Protein AF-A0A2G9MEZ7-F1 (afdb_monomer)

pLDDT: mean 93.93, std 7.62, range [53.03, 98.75]

Structure (mmCIF, N/CA/C/O backbone):
data_AF-A0A2G9MEZ7-F1
#
_entry.id   AF-A0A2G9MEZ7-F1
#
loop_
_atom_site.group_PDB
_atom_site.id
_atom_site.type_symbol
_atom_site.label_atom_id
_atom_site.label_alt_id
_atom_site.label_comp_id
_atom_site.label_asym_id
_atom_site.label_entity_id
_atom_site.label_seq_id
_atom_site.pdbx_PDB_ins_code
_atom_site.Cartn_x
_atom_site.Cartn_y
_atom_site.Cartn_z
_atom_site.occupancy
_atom_site.B_iso_or_equiv
_atom_site.auth_seq_id
_atom_site.auth_comp_id
_atom_site.auth_asym_id
_atom_site.auth_atom_id
_atom_site.pdbx_PDB_model_num
ATOM 1 N N . MET A 1 1 ? -1.354 -16.072 -2.212 1.00 69.44 1 MET A N 1
ATOM 2 C CA . MET A 1 1 ? -1.625 -14.980 -1.249 1.00 69.44 1 MET A CA 1
ATOM 3 C C . MET A 1 1 ? -0.550 -14.851 -0.169 1.00 69.44 1 MET A C 1
ATOM 5 O O . MET A 1 1 ? 0.083 -13.812 -0.163 1.00 69.44 1 MET A O 1
ATOM 9 N N . LYS A 1 2 ? -0.241 -15.870 0.659 1.00 84.81 2 LYS A N 1
ATOM 10 C CA . LYS A 1 2 ? 0.776 -15.751 1.743 1.00 84.81 2 LYS A CA 1
ATOM 11 C C . LYS A 1 2 ? 2.154 -15.217 1.314 1.00 84.81 2 LYS A C 1
ATOM 13 O O . LYS A 1 2 ? 2.798 -14.507 2.070 1.00 84.81 2 LYS A O 1
ATOM 18 N N . VAL A 1 3 ? 2.609 -15.542 0.101 1.00 90.38 3 VAL A N 1
ATOM 19 C CA . VAL A 1 3 ? 3.886 -15.030 -0.433 1.00 90.38 3 VAL A CA 1
ATOM 20 C C . VAL A 1 3 ? 3.872 -13.503 -0.554 1.00 90.38 3 VAL A C 1
ATOM 22 O O . VAL A 1 3 ? 4.853 -12.867 -0.190 1.00 90.38 3 VAL A O 1
ATOM 25 N N . TRP A 1 4 ? 2.749 -12.918 -0.978 1.00 91.56 4 TRP A N 1
ATOM 26 C CA . TRP A 1 4 ? 2.603 -11.471 -1.163 1.00 91.56 4 TRP A CA 1
ATOM 27 C C . TRP A 1 4 ? 2.570 -10.687 0.150 1.00 91.56 4 TRP A C 1
ATOM 29 O O . TRP A 1 4 ? 2.848 -9.496 0.139 1.00 91.56 4 TRP A O 1
ATOM 39 N N . GLN A 1 5 ? 2.263 -11.361 1.259 1.00 92.19 5 GLN A N 1
ATOM 40 C CA . GLN A 1 5 ? 2.269 -10.801 2.615 1.00 92.19 5 GLN A CA 1
ATOM 41 C C . GLN A 1 5 ? 3.645 -10.880 3.285 1.00 92.19 5 GLN A C 1
ATOM 43 O O . GLN A 1 5 ? 3.849 -10.349 4.371 1.00 92.19 5 GLN A O 1
ATOM 48 N N . SER A 1 6 ? 4.605 -11.580 2.678 1.00 93.31 6 SER A N 1
ATOM 49 C CA . SER A 1 6 ? 5.942 -11.709 3.246 1.00 93.31 6 SER A CA 1
ATOM 50 C C . SER A 1 6 ? 6.794 -10.503 2.869 1.00 93.31 6 SER A C 1
ATOM 52 O O . SER A 1 6 ? 7.084 -10.321 1.693 1.00 93.31 6 SER A O 1
ATOM 54 N N . ASN A 1 7 ? 7.301 -9.765 3.857 1.00 88.19 7 ASN A N 1
ATOM 55 C CA . ASN A 1 7 ? 8.220 -8.635 3.637 1.00 88.19 7 ASN A CA 1
ATOM 56 C C . ASN A 1 7 ? 9.511 -9.006 2.885 1.00 88.19 7 ASN A C 1
ATOM 58 O O . ASN A 1 7 ? 10.167 -8.131 2.338 1.00 88.19 7 ASN A O 1
ATOM 62 N N . PHE A 1 8 ? 9.886 -10.291 2.863 1.00 89.81 8 PHE A N 1
ATOM 63 C CA . PHE A 1 8 ? 11.076 -10.776 2.157 1.00 89.81 8 PHE A CA 1
ATOM 64 C C . PHE A 1 8 ? 10.783 -11.299 0.744 1.00 89.81 8 PHE A C 1
ATOM 66 O O . PHE A 1 8 ? 11.716 -11.508 -0.024 1.00 89.81 8 PHE A O 1
ATOM 73 N N . LYS A 1 9 ? 9.515 -11.585 0.407 1.00 91.56 9 LYS A N 1
ATOM 74 C CA . LYS A 1 9 ? 9.133 -12.183 -0.891 1.00 91.56 9 LYS A CA 1
ATOM 75 C C . LYS A 1 9 ? 8.154 -11.321 -1.673 1.00 91.56 9 LYS A C 1
ATOM 77 O O . LYS A 1 9 ? 8.402 -11.065 -2.845 1.00 91.56 9 LYS A O 1
ATOM 82 N N . GLY A 1 10 ? 7.106 -10.839 -1.011 1.00 93.81 10 GLY A N 1
ATOM 83 C CA . GLY A 1 10 ? 6.187 -9.820 -1.503 1.00 93.81 10 GLY A CA 1
ATOM 84 C C . GLY A 1 10 ? 5.645 -10.079 -2.908 1.00 93.81 10 GLY A C 1
ATOM 85 O O . GLY A 1 10 ? 5.515 -11.215 -3.373 1.00 93.81 10 GLY A O 1
ATOM 86 N N . VAL A 1 11 ? 5.295 -8.986 -3.572 1.00 96.50 11 VAL A N 1
ATOM 87 C CA . VAL A 1 11 ? 5.091 -8.894 -5.012 1.00 96.50 11 VAL A CA 1
ATOM 88 C C . VAL A 1 11 ? 6.275 -8.107 -5.561 1.00 96.50 11 VAL A C 1
ATOM 90 O O . VAL A 1 11 ? 6.485 -6.959 -5.175 1.00 96.50 11 VAL A O 1
ATOM 93 N N . SER A 1 12 ? 7.031 -8.716 -6.466 1.00 96.19 12 SER A N 1
ATOM 94 C CA . SER A 1 12 ? 8.144 -8.064 -7.153 1.00 96.19 12 SER A CA 1
ATOM 95 C C . SER A 1 12 ? 7.849 -7.918 -8.639 1.00 96.19 12 SER A C 1
ATOM 97 O O . SER A 1 12 ? 7.128 -8.720 -9.234 1.00 96.19 12 SER A O 1
ATOM 99 N N . TRP A 1 13 ? 8.441 -6.908 -9.259 1.00 97.31 13 TRP A N 1
ATOM 100 C CA . TRP A 1 13 ? 8.520 -6.776 -10.707 1.00 97.31 13 TRP A CA 1
ATOM 101 C C . TRP A 1 13 ? 9.893 -6.224 -11.083 1.00 97.31 13 TRP A C 1
ATOM 103 O O . TRP A 1 13 ? 10.373 -5.281 -10.453 1.00 97.31 13 TRP A O 1
ATOM 113 N N . LYS A 1 14 ? 10.508 -6.805 -12.118 1.00 97.75 14 LYS A N 1
ATOM 114 C CA . LYS A 1 14 ? 11.774 -6.334 -12.681 1.00 97.75 14 LYS A CA 1
ATOM 115 C C . LYS A 1 14 ? 11.543 -5.679 -14.030 1.00 97.75 14 LYS A C 1
ATOM 117 O O . LYS A 1 14 ? 10.812 -6.217 -14.865 1.00 97.75 14 LYS A O 1
ATOM 122 N N . ASP A 1 15 ? 12.165 -4.527 -14.240 1.00 96.00 15 ASP A N 1
ATOM 123 C CA . ASP A 1 15 ? 12.196 -3.905 -15.556 1.00 96.00 15 ASP A CA 1
ATOM 124 C C . ASP A 1 15 ? 13.222 -4.591 -16.481 1.00 96.00 15 ASP A C 1
ATOM 126 O O . ASP A 1 15 ? 13.956 -5.501 -16.093 1.00 96.00 15 ASP A O 1
ATOM 130 N N . LYS A 1 16 ? 13.269 -4.145 -17.739 1.00 95.94 16 LYS A N 1
ATOM 131 C CA . LYS A 1 16 ? 14.188 -4.677 -18.759 1.00 95.94 16 LYS A CA 1
ATOM 132 C C . LYS A 1 16 ? 15.674 -4.416 -18.470 1.00 95.94 16 LYS A C 1
ATOM 134 O O . LYS A 1 16 ? 16.516 -5.060 -19.082 1.00 95.94 16 LYS A O 1
ATOM 139 N N . ASN A 1 17 ? 15.984 -3.470 -17.586 1.00 96.00 17 ASN A N 1
ATOM 140 C CA . ASN A 1 17 ? 17.344 -3.107 -17.200 1.00 96.00 17 ASN A CA 1
ATOM 141 C C . ASN A 1 17 ? 17.785 -3.859 -15.929 1.00 96.00 17 ASN A C 1
ATOM 143 O O . ASN A 1 17 ? 18.914 -3.691 -15.481 1.00 96.00 17 ASN A O 1
AT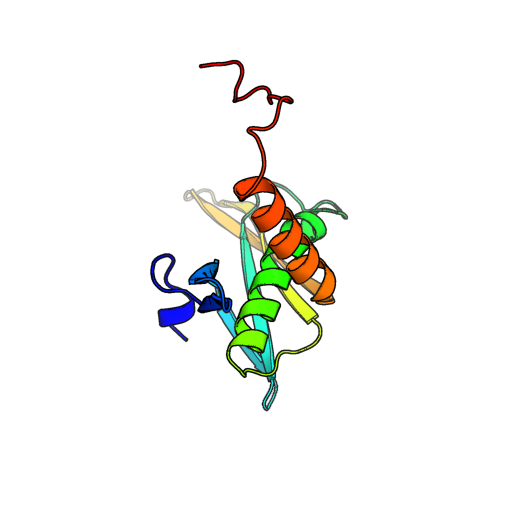OM 147 N N . GLY A 1 18 ? 16.912 -4.696 -15.355 1.00 96.31 18 GLY A N 1
ATOM 148 C CA . GLY A 1 18 ? 17.186 -5.471 -14.149 1.00 96.31 18 GLY A CA 1
ATOM 149 C C . GLY A 1 18 ? 16.852 -4.751 -12.841 1.00 96.31 18 GLY A C 1
ATOM 150 O O . GLY A 1 18 ? 17.075 -5.332 -11.779 1.00 96.31 18 GLY A O 1
ATOM 151 N N . ASN A 1 19 ? 16.282 -3.541 -12.886 1.00 97.25 19 ASN A N 1
ATOM 152 C CA . ASN A 1 19 ? 15.849 -2.835 -11.681 1.00 97.25 19 ASN A CA 1
ATOM 153 C C . ASN A 1 19 ? 14.612 -3.514 -11.091 1.00 97.25 19 ASN A C 1
ATOM 155 O O . ASN A 1 19 ? 13.676 -3.839 -11.823 1.00 97.25 19 ASN A O 1
ATOM 159 N N . GLU A 1 20 ? 14.576 -3.683 -9.770 1.00 96.62 20 GLU A N 1
ATOM 160 C CA . GLU A 1 20 ? 13.481 -4.356 -9.072 1.00 96.62 20 GLU A CA 1
ATOM 161 C C . GLU A 1 20 ? 12.653 -3.379 -8.235 1.00 96.62 20 GLU A C 1
ATOM 163 O O . GLU A 1 20 ? 13.185 -2.643 -7.406 1.00 96.62 20 GLU A O 1
ATOM 168 N N . LEU A 1 21 ? 11.333 -3.410 -8.432 1.00 97.00 21 LEU A N 1
ATOM 169 C CA . LEU A 1 21 ? 10.361 -2.814 -7.522 1.00 97.00 21 LEU A CA 1
ATOM 170 C C . LEU A 1 21 ? 9.683 -3.929 -6.730 1.00 97.00 21 LEU A C 1
ATOM 172 O O . LEU A 1 21 ? 9.247 -4.926 -7.307 1.00 97.00 21 LEU A O 1
ATOM 176 N N . HIS A 1 22 ? 9.562 -3.735 -5.422 1.00 96.06 22 HIS A N 1
ATOM 177 C CA . HIS A 1 22 ? 9.059 -4.737 -4.493 1.00 96.06 22 HIS A CA 1
ATOM 178 C C . HIS A 1 22 ? 8.078 -4.124 -3.492 1.00 96.06 22 HIS A C 1
ATOM 180 O O . HIS A 1 22 ? 8.229 -2.969 -3.090 1.00 96.06 22 HIS A O 1
ATOM 186 N N . GLY A 1 23 ? 7.091 -4.905 -3.057 1.00 95.94 23 GLY A N 1
ATOM 187 C CA . GLY A 1 23 ? 6.190 -4.522 -1.976 1.00 95.94 23 GLY A CA 1
ATOM 188 C C . GLY A 1 23 ? 5.461 -5.710 -1.359 1.00 95.94 23 GLY A C 1
ATOM 189 O O . GLY A 1 23 ? 5.180 -6.687 -2.049 1.00 95.94 23 GLY A O 1
ATOM 190 N N . ALA A 1 24 ? 5.124 -5.617 -0.074 1.00 97.00 24 ALA A N 1
ATOM 191 C CA . ALA A 1 24 ? 4.346 -6.628 0.637 1.00 97.00 24 ALA A CA 1
ATOM 192 C C . ALA A 1 24 ? 2.978 -6.060 1.032 1.00 97.00 24 ALA A C 1
ATOM 194 O O . ALA A 1 24 ? 2.890 -5.045 1.716 1.00 97.00 24 ALA A O 1
ATOM 195 N N . VAL A 1 25 ? 1.910 -6.699 0.559 1.00 96.75 25 VAL A N 1
ATOM 196 C CA . VAL A 1 25 ? 0.527 -6.300 0.863 1.00 96.75 25 VAL A CA 1
ATOM 197 C C . VAL A 1 25 ? 0.070 -6.970 2.146 1.00 96.75 25 VAL A C 1
ATOM 199 O O . VAL A 1 25 ? 0.353 -8.149 2.340 1.00 96.75 25 VAL A O 1
ATOM 202 N N . ASP A 1 26 ? -0.717 -6.285 2.970 1.00 97.12 26 ASP A N 1
ATOM 203 C CA . ASP A 1 26 ? -1.309 -6.935 4.141 1.00 97.12 26 ASP A CA 1
ATOM 204 C C . ASP A 1 26 ? -2.385 -7.941 3.727 1.00 97.12 26 ASP A C 1
ATOM 206 O O . ASP A 1 26 ? -2.417 -9.082 4.197 1.00 97.12 26 ASP A O 1
ATOM 210 N N . ASN A 1 27 ? -3.287 -7.538 2.828 1.00 97.19 27 ASN A N 1
ATOM 211 C CA . ASN A 1 27 ? -4.374 -8.394 2.383 1.00 97.19 27 ASN A CA 1
ATOM 212 C C . ASN A 1 27 ? -4.869 -8.058 0.970 1.00 97.19 27 ASN A C 1
ATOM 214 O O . ASN A 1 27 ? -4.677 -6.961 0.443 1.00 97.19 27 ASN A O 1
ATOM 218 N N . ILE A 1 28 ? -5.528 -9.036 0.353 1.00 97.44 28 ILE A N 1
ATOM 219 C CA . ILE A 1 28 ? -6.146 -8.920 -0.964 1.00 97.44 28 ILE A CA 1
ATOM 220 C C . ILE A 1 28 ? -7.569 -9.459 -0.880 1.00 97.44 28 ILE A C 1
ATOM 222 O O . ILE A 1 28 ? -7.783 -10.630 -0.569 1.00 97.44 28 ILE A O 1
ATOM 226 N N . LEU A 1 29 ? -8.540 -8.613 -1.210 1.00 97.50 29 LEU A N 1
ATOM 227 C CA . LEU A 1 29 ? -9.922 -9.030 -1.417 1.00 97.50 29 LEU A CA 1
ATOM 228 C C . LEU A 1 29 ? -10.115 -9.443 -2.878 1.00 97.50 29 LEU A C 1
ATOM 230 O O . LEU A 1 29 ? -9.453 -8.924 -3.781 1.00 97.50 29 LEU A O 1
ATOM 234 N N . VAL A 1 30 ? -11.055 -10.352 -3.117 1.00 97.38 30 VAL A N 1
ATOM 235 C CA . VAL A 1 30 ? -11.406 -10.826 -4.460 1.00 97.38 30 VAL A CA 1
ATOM 236 C C . VAL A 1 30 ? -12.787 -10.292 -4.825 1.00 97.38 30 VAL A C 1
ATOM 238 O O . VAL A 1 30 ? -13.763 -10.581 -4.137 1.00 97.38 30 VAL A O 1
ATOM 241 N N . ASN A 1 31 ? -12.870 -9.525 -5.913 1.00 97.19 31 ASN A N 1
ATOM 242 C CA . ASN A 1 31 ? -14.119 -9.062 -6.511 1.00 97.19 31 ASN A CA 1
ATOM 243 C C . ASN A 1 31 ? -14.270 -9.675 -7.911 1.00 97.19 31 ASN A C 1
ATOM 245 O O . ASN A 1 31 ? -13.774 -9.147 -8.912 1.00 97.19 31 ASN A O 1
ATOM 249 N N . GLY A 1 32 ? -14.897 -10.850 -7.982 1.00 97.12 32 GLY A N 1
ATOM 250 C CA . GLY A 1 32 ? -14.957 -11.635 -9.214 1.00 97.12 32 GLY A CA 1
ATOM 251 C C . GLY A 1 32 ? -13.556 -12.020 -9.701 1.00 97.12 32 GLY A C 1
ATOM 252 O O . GLY A 1 32 ? -12.840 -12.752 -9.026 1.00 97.12 32 GLY A O 1
ATOM 253 N N . LYS A 1 33 ? -13.159 -11.525 -10.881 1.00 96.56 33 LYS A N 1
ATOM 254 C CA . LYS A 1 33 ? -11.822 -11.764 -11.468 1.00 96.56 33 LYS A CA 1
ATOM 255 C C . LYS A 1 33 ? -10.777 -10.718 -11.066 1.00 96.56 33 LYS A C 1
ATOM 257 O O . LYS A 1 33 ? -9.609 -10.863 -11.420 1.00 96.56 33 LYS A O 1
ATOM 262 N N . LYS A 1 34 ? -11.192 -9.653 -10.375 1.00 98.44 34 LYS A N 1
ATOM 263 C CA . LYS A 1 34 ? -10.325 -8.542 -9.987 1.00 98.44 34 LYS A CA 1
ATOM 264 C C . LYS A 1 34 ? -9.926 -8.638 -8.520 1.00 98.44 34 LYS A C 1
ATOM 266 O O . LYS A 1 34 ? -10.685 -9.112 -7.678 1.00 98.44 34 LYS A O 1
ATOM 271 N N . LEU A 1 35 ? -8.736 -8.140 -8.223 1.00 98.44 35 LEU A N 1
ATOM 272 C CA . LEU A 1 35 ? -8.198 -8.023 -6.874 1.00 98.44 35 LEU A CA 1
ATOM 273 C C . LEU A 1 35 ? -8.411 -6.606 -6.328 1.00 98.44 35 LEU A C 1
ATOM 275 O O . LEU A 1 35 ? -8.345 -5.626 -7.073 1.00 98.44 35 LEU A O 1
ATOM 279 N N . VAL A 1 36 ? -8.613 -6.489 -5.019 1.00 98.69 36 VAL A N 1
ATOM 280 C CA . VAL A 1 36 ? -8.651 -5.208 -4.303 1.00 98.69 36 VAL A CA 1
ATOM 281 C C . VAL A 1 36 ? -7.631 -5.263 -3.181 1.00 98.69 36 VAL A C 1
ATOM 283 O O . VAL A 1 36 ? -7.673 -6.166 -2.348 1.00 98.69 36 VAL A O 1
ATOM 286 N N . VAL A 1 37 ? -6.719 -4.296 -3.149 1.00 98.50 37 VAL A N 1
ATOM 287 C CA . VAL A 1 37 ? -5.755 -4.181 -2.053 1.00 98.50 37 VAL A CA 1
ATOM 288 C C . VAL A 1 37 ? -6.469 -3.675 -0.800 1.00 98.50 37 VAL A C 1
ATOM 290 O O . VAL A 1 37 ? -7.215 -2.693 -0.868 1.00 98.50 37 VAL A O 1
ATOM 293 N N . LEU A 1 38 ? -6.242 -4.358 0.321 1.00 98.50 38 LEU A N 1
ATOM 294 C CA . LEU A 1 38 ? -6.655 -3.939 1.654 1.00 98.50 38 LEU A CA 1
ATOM 295 C C . LEU A 1 38 ? -5.412 -3.860 2.538 1.00 98.50 38 LEU A C 1
ATOM 297 O O . LEU A 1 38 ? -4.633 -4.809 2.604 1.00 98.50 38 LEU A O 1
ATOM 301 N N . ASP A 1 39 ? -5.264 -2.739 3.226 1.00 98.25 39 ASP A N 1
ATOM 302 C CA . ASP A 1 39 ? -4.117 -2.465 4.079 1.00 98.25 39 ASP A CA 1
ATOM 303 C C . ASP A 1 39 ? -4.584 -1.968 5.456 1.00 98.25 39 ASP A C 1
ATOM 305 O O . ASP A 1 39 ? -5.538 -1.184 5.554 1.00 98.25 39 ASP A O 1
ATOM 309 N N . TYR A 1 40 ? -3.967 -2.487 6.517 1.00 97.56 40 TYR A N 1
ATOM 310 C CA . TYR A 1 40 ? -4.354 -2.225 7.898 1.00 97.56 40 TYR A CA 1
ATOM 311 C C . TYR A 1 40 ? -3.454 -1.153 8.504 1.00 97.56 40 TYR A C 1
ATOM 313 O O . TYR A 1 40 ? -2.230 -1.275 8.531 1.00 97.56 40 TYR A O 1
ATOM 321 N N . LYS A 1 41 ? -4.057 -0.099 9.059 1.00 96.94 41 LYS A N 1
ATOM 322 C CA . LYS A 1 41 ? -3.321 1.044 9.608 1.00 96.94 41 LYS A CA 1
ATOM 323 C C . LYS A 1 41 ? -3.690 1.300 11.061 1.00 96.94 41 LYS A C 1
ATOM 325 O O . LYS A 1 41 ? -4.754 1.833 11.356 1.00 96.94 41 LYS A O 1
ATOM 330 N N . THR A 1 42 ? -2.776 1.002 11.974 1.00 95.44 42 THR A N 1
ATOM 331 C CA . THR A 1 42 ? -2.931 1.380 13.384 1.00 95.44 42 THR A CA 1
ATOM 332 C C . THR A 1 42 ? -2.427 2.802 13.611 1.00 95.44 42 THR A C 1
ATOM 334 O O . THR A 1 42 ? -1.377 3.195 13.099 1.00 95.44 42 THR A O 1
ATOM 337 N N . ARG A 1 43 ? -3.176 3.598 14.375 1.00 93.44 43 ARG A N 1
ATOM 338 C CA . ARG A 1 43 ? -2.850 4.995 14.697 1.00 93.44 43 ARG A CA 1
ATOM 339 C C . ARG A 1 43 ? -2.934 5.226 16.197 1.00 93.44 43 ARG A C 1
ATOM 341 O O . ARG A 1 43 ? -3.725 4.584 16.862 1.00 93.44 43 ARG A O 1
ATOM 348 N N . GLY A 1 44 ? -2.152 6.169 16.723 1.00 92.06 44 GLY A N 1
ATOM 349 C CA . GLY A 1 44 ? -2.214 6.550 18.143 1.00 92.06 44 GLY A CA 1
ATOM 350 C C . GLY A 1 44 ? -3.272 7.609 18.479 1.00 92.06 44 GLY A C 1
ATOM 351 O O . GLY A 1 44 ? -3.409 7.972 19.638 1.00 92.06 44 GLY A O 1
ATOM 352 N N . TYR A 1 45 ? -3.972 8.151 17.479 1.00 88.12 45 TYR A N 1
ATOM 353 C CA . TYR A 1 45 ? -4.971 9.213 17.633 1.00 88.12 45 TYR A CA 1
ATOM 354 C C . TYR A 1 45 ? -5.939 9.227 16.441 1.00 88.12 45 TYR A C 1
ATOM 356 O O . TYR A 1 45 ? -5.683 8.575 15.422 1.00 88.12 45 TYR A O 1
ATOM 364 N N . ALA A 1 46 ? -7.032 9.985 16.576 1.00 88.81 46 ALA A N 1
ATOM 365 C CA . ALA A 1 46 ? -8.086 10.111 15.571 1.00 88.81 46 ALA A CA 1
ATOM 366 C C . ALA A 1 46 ? -7.557 10.516 14.182 1.00 88.81 46 ALA A C 1
ATOM 368 O O . ALA A 1 46 ? -6.576 11.254 14.046 1.00 88.81 46 ALA A O 1
ATOM 369 N N . LEU A 1 47 ? -8.223 10.023 13.136 1.00 89.00 47 LEU A N 1
ATO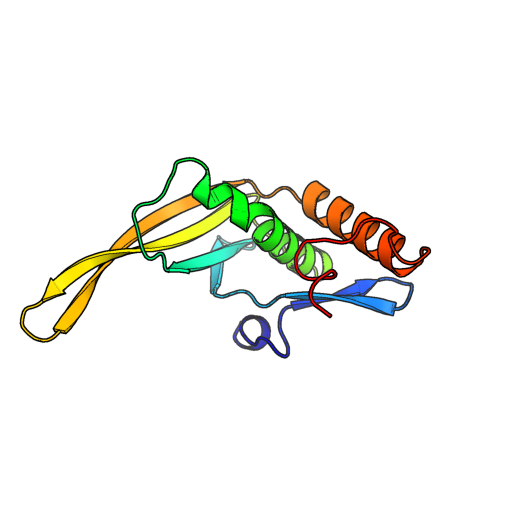M 370 C CA . LEU A 1 47 ? -7.863 10.345 11.758 1.00 89.00 47 LEU A CA 1
ATOM 371 C C . LEU A 1 47 ? -8.116 11.830 11.479 1.00 89.00 47 LEU A C 1
ATOM 373 O O . LEU A 1 47 ? -9.134 12.383 11.885 1.00 89.00 47 LEU A O 1
ATOM 377 N N . LYS A 1 48 ? -7.189 12.449 10.749 1.00 91.81 48 LYS A N 1
ATOM 378 C CA . LYS A 1 48 ? -7.405 13.742 10.087 1.00 91.81 48 LYS A CA 1
ATOM 379 C C . LYS A 1 48 ? -7.903 13.494 8.665 1.00 91.81 48 LYS A C 1
ATOM 381 O O . LYS A 1 48 ? -7.633 12.424 8.118 1.00 91.81 48 LYS A O 1
ATOM 386 N N . ASP A 1 49 ? -8.541 14.480 8.046 1.00 86.38 49 ASP A N 1
ATOM 387 C CA . ASP A 1 49 ? -9.124 14.342 6.702 1.00 86.38 49 ASP A CA 1
ATOM 388 C C . ASP A 1 49 ? -8.109 13.890 5.634 1.00 86.38 49 ASP A C 1
ATOM 390 O O . ASP A 1 49 ? -8.439 13.125 4.730 1.00 86.38 49 ASP A O 1
ATOM 394 N N . ASP A 1 50 ? -6.846 14.297 5.764 1.00 91.69 50 ASP A N 1
ATOM 395 C CA . ASP A 1 50 ? -5.751 13.980 4.841 1.00 91.69 50 ASP A CA 1
ATOM 396 C C . ASP A 1 50 ? -4.981 12.697 5.192 1.00 91.69 50 ASP A C 1
ATOM 398 O O . ASP A 1 50 ? -4.127 12.247 4.428 1.00 91.69 50 ASP A O 1
ATOM 402 N N . THR A 1 51 ? -5.296 12.055 6.320 1.00 92.62 51 THR A N 1
ATOM 403 C CA . THR A 1 51 ? -4.533 10.910 6.838 1.00 92.62 51 THR A CA 1
ATOM 404 C C . THR A 1 51 ? -4.405 9.779 5.819 1.00 92.62 51 THR A C 1
ATOM 406 O O . THR A 1 51 ? -3.350 9.151 5.711 1.00 92.62 51 THR A O 1
ATOM 409 N N . ALA A 1 52 ? -5.470 9.514 5.068 1.00 94.56 52 ALA A N 1
ATOM 410 C CA . ALA A 1 52 ? -5.495 8.448 4.080 1.00 94.56 52 ALA A CA 1
ATOM 411 C C . ALA A 1 52 ? -4.563 8.734 2.882 1.00 94.56 52 ALA A C 1
ATOM 413 O O . ALA A 1 52 ? -3.961 7.810 2.328 1.00 94.56 52 ALA A O 1
ATOM 414 N N . GLU A 1 53 ? -4.375 10.008 2.518 1.00 96.75 53 GLU A N 1
ATOM 415 C CA . GLU A 1 53 ? -3.553 10.427 1.376 1.00 96.75 53 GLU A CA 1
ATOM 416 C C . GLU A 1 53 ? -2.078 10.065 1.539 1.00 96.75 53 GLU A C 1
ATOM 418 O O . GLU A 1 53 ? -1.430 9.683 0.560 1.00 96.75 53 GLU A O 1
ATOM 423 N N . HIS A 1 54 ? -1.556 10.074 2.768 1.00 95.69 54 HIS A N 1
ATOM 424 C CA . HIS A 1 54 ? -0.165 9.698 3.044 1.00 95.69 54 HIS A CA 1
ATOM 425 C C . HIS A 1 54 ? 0.176 8.266 2.606 1.00 95.69 54 HIS A C 1
ATOM 427 O O . HIS A 1 54 ? 1.329 7.970 2.297 1.00 95.69 54 HIS A O 1
ATOM 433 N N . TYR A 1 55 ? -0.819 7.380 2.528 1.00 97.31 55 TYR A N 1
ATOM 434 C CA . TYR A 1 55 ? -0.627 5.988 2.123 1.00 97.31 55 TYR A CA 1
ATOM 435 C C . TYR A 1 55 ? -0.900 5.752 0.635 1.00 97.31 55 TYR A C 1
ATOM 437 O O . TYR A 1 55 ? -0.641 4.660 0.128 1.00 97.31 55 TYR A O 1
ATOM 445 N N . ARG A 1 56 ? -1.378 6.759 -0.108 1.00 97.88 56 ARG A N 1
ATOM 446 C CA . ARG A 1 56 ? -1.795 6.590 -1.507 1.00 97.88 56 ARG A CA 1
ATOM 447 C C . ARG A 1 56 ? -0.667 6.074 -2.399 1.00 97.88 56 ARG A C 1
ATOM 449 O O . ARG A 1 56 ? -0.918 5.227 -3.254 1.00 97.88 56 ARG A O 1
ATOM 456 N N . LEU A 1 57 ? 0.570 6.548 -2.213 1.00 98.44 57 LEU A N 1
ATOM 457 C CA . LEU A 1 57 ? 1.697 6.085 -3.031 1.00 98.44 57 LEU A CA 1
ATOM 458 C C . LEU A 1 57 ? 1.975 4.596 -2.828 1.00 98.44 57 LEU A C 1
ATOM 460 O O . LEU A 1 57 ? 2.092 3.872 -3.813 1.00 98.44 57 LEU A O 1
ATOM 464 N N . GLN A 1 58 ? 1.997 4.139 -1.576 1.00 98.19 58 GLN A N 1
ATOM 465 C CA . GLN A 1 58 ? 2.177 2.729 -1.231 1.00 98.19 58 GLN A CA 1
ATOM 466 C C . GLN A 1 58 ? 1.119 1.856 -1.922 1.00 98.19 58 GLN A C 1
ATOM 468 O O . GLN A 1 58 ? 1.450 0.903 -2.626 1.00 98.19 58 GLN A O 1
ATOM 473 N N . GLN A 1 59 ? -0.156 2.233 -1.807 1.00 98.56 59 GLN A N 1
ATOM 474 C CA . GLN A 1 59 ? -1.255 1.444 -2.370 1.00 98.56 59 GLN A CA 1
ATOM 475 C C . GLN A 1 59 ? -1.285 1.475 -3.908 1.00 98.56 59 GLN A C 1
ATOM 477 O O . GLN A 1 59 ? -1.630 0.480 -4.556 1.00 98.56 59 GLN A O 1
ATOM 482 N N . ASN A 1 60 ? -0.866 2.587 -4.519 1.00 98.62 60 ASN A N 1
ATOM 483 C CA . ASN A 1 60 ? -0.687 2.671 -5.967 1.00 98.62 60 ASN A CA 1
ATOM 484 C C . ASN A 1 60 ? 0.450 1.765 -6.451 1.00 98.62 60 ASN A C 1
ATOM 486 O O . ASN A 1 60 ? 0.296 1.118 -7.486 1.00 98.62 60 ASN A O 1
ATOM 490 N N . VAL A 1 61 ? 1.558 1.681 -5.706 1.00 98.50 61 VAL A N 1
ATOM 491 C CA . VAL A 1 61 ? 2.677 0.775 -6.011 1.00 98.50 61 VAL A CA 1
ATOM 492 C C . VAL A 1 61 ? 2.230 -0.685 -5.944 1.00 98.50 61 VAL A C 1
ATOM 494 O O . VAL A 1 61 ? 2.523 -1.442 -6.865 1.00 98.50 61 VAL A O 1
ATOM 497 N N . TYR A 1 62 ? 1.444 -1.082 -4.940 1.00 98.44 62 TYR A N 1
ATOM 498 C CA . TYR A 1 62 ? 0.906 -2.447 -4.866 1.00 98.44 62 TYR A CA 1
ATOM 499 C C . TYR A 1 62 ? 0.015 -2.794 -6.062 1.00 98.44 62 TYR A C 1
ATOM 501 O O . TYR A 1 62 ? 0.183 -3.842 -6.685 1.00 98.44 62 TYR A O 1
ATOM 509 N N . ASN A 1 63 ? -0.884 -1.887 -6.450 1.00 98.56 63 ASN A N 1
ATOM 510 C CA . ASN A 1 63 ? -1.708 -2.081 -7.642 1.00 98.56 63 ASN A CA 1
ATOM 511 C C . ASN A 1 63 ? -0.870 -2.133 -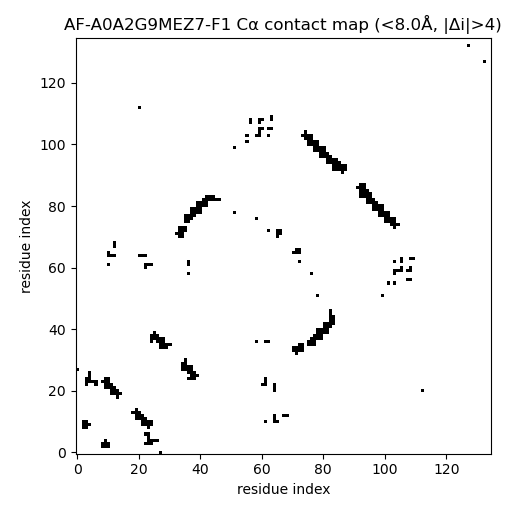8.925 1.00 98.56 63 ASN A C 1
ATOM 513 O O . ASN A 1 63 ? -1.140 -2.952 -9.802 1.00 98.56 63 ASN A O 1
ATOM 517 N N . PHE A 1 64 ? 0.158 -1.293 -9.036 1.00 98.44 64 PHE A N 1
ATOM 518 C CA . PHE A 1 64 ? 1.090 -1.317 -10.159 1.00 98.44 64 PHE A CA 1
ATOM 519 C C . PHE A 1 64 ? 1.825 -2.659 -10.257 1.00 98.44 64 PHE A C 1
ATOM 521 O O . PHE A 1 64 ? 1.832 -3.262 -11.328 1.00 98.44 64 PHE A O 1
ATOM 528 N N . LEU A 1 65 ? 2.363 -3.169 -9.147 1.00 98.19 65 LEU A N 1
ATOM 529 C CA . LEU A 1 65 ? 3.050 -4.460 -9.077 1.00 98.19 65 LEU A CA 1
ATOM 530 C C . LEU A 1 65 ? 2.135 -5.624 -9.469 1.00 98.19 65 LEU A C 1
ATOM 532 O O . LEU A 1 65 ? 2.519 -6.455 -10.293 1.00 98.19 65 LEU A O 1
ATOM 536 N N . LEU A 1 66 ? 0.909 -5.663 -8.940 1.00 97.94 66 LEU A N 1
ATOM 537 C CA . LEU A 1 66 ? -0.080 -6.683 -9.300 1.00 97.94 66 LEU A CA 1
ATOM 538 C C . LEU A 1 66 ? -0.407 -6.639 -10.801 1.00 97.94 66 LEU A C 1
ATOM 540 O O . LEU A 1 66 ? -0.364 -7.672 -11.469 1.00 97.94 66 LEU A O 1
ATOM 544 N N . ARG A 1 67 ? -0.651 -5.444 -11.357 1.00 97.88 67 ARG A N 1
ATOM 545 C CA . ARG A 1 67 ? -0.936 -5.264 -12.792 1.00 97.88 67 ARG A CA 1
ATOM 546 C C . ARG A 1 67 ? 0.257 -5.652 -13.672 1.00 97.88 67 ARG A C 1
ATOM 548 O O . ARG A 1 67 ? 0.069 -6.308 -14.694 1.00 97.88 67 ARG A O 1
ATOM 555 N N . LYS A 1 68 ? 1.490 -5.321 -13.270 1.00 97.69 68 LYS A N 1
ATOM 556 C CA . LYS A 1 68 ? 2.722 -5.739 -13.968 1.00 97.69 68 LYS A CA 1
ATOM 557 C C . LYS A 1 68 ? 2.942 -7.252 -13.958 1.00 97.69 68 LYS A C 1
ATOM 559 O O . LYS A 1 68 ? 3.564 -7.769 -14.879 1.00 97.69 68 LYS A O 1
ATOM 564 N N . ASN A 1 69 ? 2.395 -7.948 -12.967 1.00 97.00 69 ASN A N 1
ATOM 565 C CA . ASN A 1 69 ? 2.420 -9.405 -12.858 1.00 97.00 69 ASN A CA 1
ATOM 566 C C . ASN A 1 69 ? 1.190 -10.089 -13.495 1.00 97.00 69 ASN A C 1
ATOM 568 O O . ASN A 1 69 ? 0.939 -11.264 -13.241 1.00 97.00 69 ASN A O 1
ATOM 572 N N . GLY A 1 70 ? 0.414 -9.375 -14.321 1.00 97.31 70 GLY A N 1
ATOM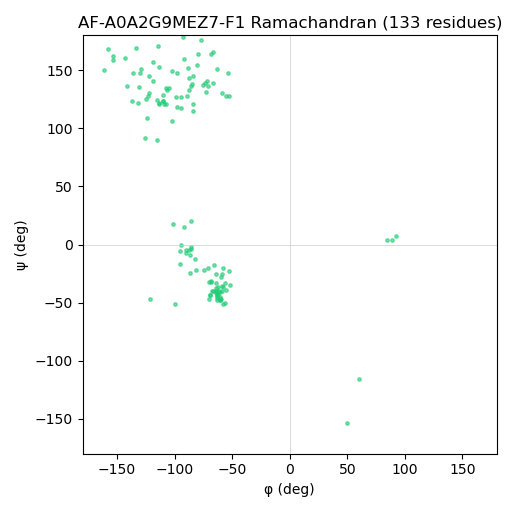 573 C CA . GLY A 1 70 ? -0.692 -9.946 -15.099 1.00 97.31 70 GLY A CA 1
ATOM 574 C C . GLY A 1 70 ? -2.026 -10.062 -14.356 1.00 97.31 70 GLY A C 1
ATOM 575 O O . GLY A 1 70 ? -2.994 -10.565 -14.926 1.00 97.31 70 GLY A O 1
ATOM 576 N N . TYR A 1 71 ? -2.120 -9.580 -13.114 1.00 97.69 71 TYR A N 1
ATOM 577 C CA . TYR A 1 71 ? -3.377 -9.574 -12.368 1.00 97.69 71 TYR A CA 1
ATOM 578 C C . TYR A 1 71 ? -4.233 -8.358 -12.724 1.00 97.69 71 TYR A C 1
ATOM 580 O O . TYR A 1 71 ? -3.735 -7.249 -12.923 1.00 97.69 71 TYR A O 1
ATOM 588 N N . GLN A 1 72 ? -5.551 -8.545 -12.738 1.00 98.00 72 GLN A N 1
ATOM 589 C CA . GLN A 1 72 ? -6.495 -7.435 -12.826 1.00 98.00 72 GLN A CA 1
ATOM 590 C C . GLN A 1 72 ? -6.801 -6.923 -11.419 1.00 98.00 72 GLN A C 1
ATOM 592 O O . GLN A 1 72 ? -7.099 -7.712 -10.523 1.00 98.00 72 GLN A O 1
ATOM 597 N N . THR A 1 73 ? -6.759 -5.607 -11.220 1.00 98.44 73 THR A N 1
ATOM 598 C CA . THR A 1 73 ? -7.192 -4.978 -9.965 1.00 98.44 73 THR A CA 1
ATOM 599 C C . THR A 1 73 ? -8.347 -4.024 -10.214 1.00 98.44 73 THR A C 1
ATOM 601 O O . THR A 1 73 ? -8.542 -3.551 -11.337 1.00 98.44 73 THR A O 1
ATOM 604 N N . GLU A 1 74 ? -9.132 -3.747 -9.178 1.00 98.62 74 GLU A N 1
ATOM 605 C CA . GLU A 1 74 ? -10.072 -2.630 -9.229 1.00 98.62 74 GLU A CA 1
ATOM 606 C C . GLU A 1 74 ? -9.344 -1.282 -9.287 1.00 98.62 74 GLU A C 1
ATOM 608 O O . GLU A 1 74 ? -8.152 -1.167 -8.996 1.00 98.62 74 GLU A O 1
ATOM 613 N N . ASP A 1 75 ? -10.086 -0.233 -9.640 1.00 98.25 75 ASP A N 1
ATOM 614 C CA . ASP A 1 75 ? -9.583 1.146 -9.646 1.00 98.25 75 ASP A CA 1
ATOM 615 C C . ASP A 1 75 ? -9.707 1.820 -8.273 1.00 98.25 75 ASP A C 1
ATOM 617 O O . ASP A 1 75 ? -9.689 3.047 -8.151 1.00 98.25 75 ASP A O 1
ATOM 621 N N . TYR A 1 76 ? -9.829 1.010 -7.220 1.00 98.75 76 TYR A N 1
ATOM 622 C CA . TYR A 1 76 ? -9.837 1.441 -5.833 1.00 98.75 76 TYR A CA 1
ATOM 623 C C . TYR A 1 76 ? -9.118 0.442 -4.922 1.00 98.75 76 TYR A C 1
ATOM 625 O O . TYR A 1 76 ? -8.962 -0.732 -5.252 1.00 98.75 76 TYR A O 1
ATOM 633 N N . PHE A 1 77 ? -8.721 0.924 -3.751 1.00 98.75 77 PHE A N 1
ATOM 634 C CA . PHE A 1 77 ? -8.198 0.138 -2.638 1.00 98.75 77 PHE A CA 1
ATOM 635 C C . PHE A 1 77 ? -8.870 0.575 -1.334 1.00 98.75 77 PHE A C 1
ATOM 637 O O . PHE A 1 77 ? -9.565 1.599 -1.294 1.00 98.75 77 PHE A O 1
ATOM 644 N N . PHE A 1 78 ? -8.657 -0.204 -0.277 1.00 98.75 78 PHE A N 1
ATOM 645 C CA . PHE A 1 78 ? -9.151 0.097 1.058 1.00 98.75 78 PHE A CA 1
ATOM 646 C C . PHE A 1 78 ? -8.010 0.262 2.059 1.00 98.75 78 PHE A C 1
ATOM 648 O O . PHE A 1 78 ? -7.051 -0.506 2.054 1.00 98.75 78 PHE A O 1
ATOM 655 N N . LEU A 1 79 ? -8.169 1.235 2.950 1.00 98.56 79 LEU A N 1
ATOM 656 C CA . LEU A 1 79 ? -7.411 1.341 4.190 1.00 98.56 79 LEU A CA 1
ATOM 657 C C . LEU A 1 79 ? -8.369 1.055 5.344 1.00 98.56 79 LEU A C 1
ATOM 659 O O . LEU A 1 79 ? -9.393 1.731 5.458 1.00 98.56 79 LEU A O 1
ATOM 663 N N . LEU A 1 80 ? -8.054 0.069 6.181 1.00 98.25 80 LEU A N 1
ATOM 664 C CA . LEU A 1 80 ? -8.780 -0.179 7.424 1.00 98.25 80 LEU A CA 1
ATOM 665 C C . LEU A 1 80 ? -7.958 0.360 8.590 1.00 98.25 80 LEU A C 1
ATOM 667 O O . LEU A 1 80 ? -6.931 -0.208 8.965 1.00 98.25 80 LEU A O 1
ATOM 671 N N . PHE A 1 81 ? -8.409 1.479 9.141 1.00 97.88 81 PHE A N 1
ATOM 672 C CA . PHE A 1 81 ? -7.769 2.120 10.275 1.00 97.88 81 PHE A CA 1
ATOM 673 C C . PHE A 1 81 ? -8.249 1.523 11.590 1.00 97.88 81 PHE A C 1
ATOM 675 O O . PHE A 1 81 ? -9.450 1.336 11.764 1.00 97.88 81 PHE A O 1
ATOM 682 N N . TYR A 1 82 ? -7.316 1.313 12.516 1.00 97.44 82 TYR A N 1
ATOM 683 C CA . TYR A 1 82 ? -7.567 0.991 13.918 1.00 97.44 82 TYR A CA 1
ATOM 684 C C . TYR A 1 82 ? -7.091 2.164 14.777 1.00 97.44 82 TYR A C 1
ATOM 686 O O . TYR A 1 82 ? -5.914 2.539 14.722 1.00 97.44 82 TYR A O 1
ATOM 694 N N . VAL A 1 83 ? -7.996 2.748 15.562 1.00 95.94 83 VAL A N 1
ATOM 695 C CA . VAL A 1 83 ? -7.710 3.881 16.454 1.00 95.94 83 VAL A CA 1
ATOM 696 C C . VAL A 1 83 ? -8.099 3.499 17.887 1.00 95.94 83 VAL A C 1
ATOM 698 O O . VAL A 1 83 ? -9.229 3.054 18.083 1.00 95.94 83 VAL A O 1
ATOM 701 N N . PRO A 1 84 ? -7.205 3.645 18.885 1.00 95.06 84 PRO A N 1
ATOM 702 C CA . PRO A 1 84 ? -7.531 3.412 20.284 1.00 95.06 84 PRO A CA 1
ATOM 703 C C . PRO A 1 84 ? -8.720 4.268 20.704 1.00 95.06 84 PRO A C 1
ATOM 705 O O . PRO A 1 84 ? -8.718 5.485 20.505 1.00 95.06 84 PRO A O 1
ATOM 708 N N . LYS A 1 85 ? -9.721 3.615 21.280 1.00 94.56 85 LYS A N 1
ATOM 709 C CA . LYS A 1 85 ? -10.910 4.248 21.838 1.00 94.56 85 LYS A CA 1
ATOM 710 C C . LYS A 1 85 ? -10.785 4.382 23.347 1.00 94.56 85 LYS A C 1
ATOM 712 O O . LYS A 1 85 ? -10.958 5.468 23.888 1.00 94.56 85 LYS A O 1
ATOM 717 N N . GLU A 1 86 ? -10.459 3.276 24.004 1.00 94.81 86 GLU A N 1
ATOM 718 C CA . GLU A 1 86 ? -10.320 3.194 25.452 1.00 94.81 86 GLU A CA 1
ATOM 719 C C . GLU A 1 86 ? -9.357 2.072 25.845 1.00 94.81 86 GLU A C 1
ATOM 721 O O . GLU A 1 86 ? -9.049 1.179 25.048 1.00 94.81 86 GLU A O 1
ATOM 726 N N . VAL A 1 87 ? -8.878 2.146 27.084 1.00 95.19 87 VAL A N 1
ATOM 727 C CA . VAL A 1 87 ? -8.139 1.075 27.748 1.00 95.19 87 VAL A CA 1
ATOM 728 C C . VAL A 1 87 ? -8.996 0.618 28.919 1.00 95.19 87 VAL A C 1
ATOM 730 O O . VAL A 1 87 ? -9.410 1.445 29.731 1.00 95.19 87 VAL A O 1
ATOM 733 N N . THR A 1 88 ? -9.301 -0.672 28.976 1.00 96.50 88 THR A N 1
ATOM 734 C CA . THR A 1 88 ? -10.091 -1.267 30.060 1.00 96.50 88 THR A CA 1
ATOM 735 C C . THR A 1 88 ? -9.309 -1.239 31.377 1.00 96.50 88 THR A C 1
ATOM 737 O O . THR A 1 88 ? -8.085 -1.095 31.395 1.00 96.50 88 THR A O 1
ATOM 740 N N . GLU A 1 89 ? -9.996 -1.438 32.504 1.00 96.12 89 GLU A N 1
ATOM 741 C CA . GLU A 1 89 ? -9.353 -1.529 33.826 1.00 96.12 89 GLU A CA 1
ATOM 742 C C . GLU A 1 89 ? -8.338 -2.682 33.918 1.00 96.12 89 GLU A C 1
ATOM 744 O O . GLU A 1 89 ? -7.357 -2.607 34.656 1.00 96.12 89 GLU A O 1
ATOM 749 N N . THR A 1 90 ? -8.557 -3.738 33.134 1.00 96.88 90 THR A N 1
ATOM 750 C CA . THR A 1 90 ? -7.697 -4.922 33.016 1.00 96.88 90 THR A CA 1
ATOM 751 C C . THR A 1 90 ? -6.554 -4.750 32.007 1.00 96.88 90 THR A C 1
ATOM 753 O O . THR A 1 90 ? -5.702 -5.632 31.896 1.00 96.88 90 THR A O 1
ATOM 756 N N . GLY A 1 91 ? -6.466 -3.601 31.326 1.00 94.56 91 GLY A N 1
ATOM 757 C CA . GLY A 1 91 ? -5.343 -3.229 30.461 1.00 94.56 91 GLY A CA 1
ATOM 758 C C . GLY A 1 91 ? -5.489 -3.610 28.984 1.00 94.56 91 GLY A C 1
ATOM 759 O O . GLY A 1 91 ? -4.535 -3.439 28.222 1.00 94.56 91 GLY A O 1
ATOM 760 N N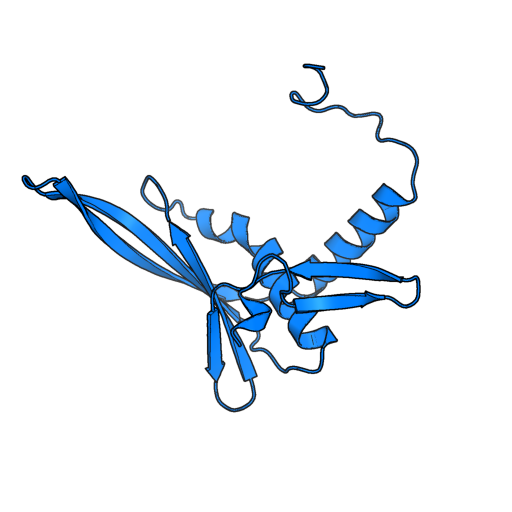 . GLU A 1 92 ? -6.647 -4.102 28.540 1.00 96.12 92 GLU A N 1
ATOM 761 C CA . GLU A 1 92 ? -6.913 -4.298 27.115 1.00 96.12 92 GLU A CA 1
ATOM 762 C C . GLU A 1 92 ? -7.153 -2.962 26.407 1.00 96.12 92 GLU A C 1
ATOM 764 O O . GLU A 1 92 ? -7.860 -2.088 26.904 1.00 96.12 92 GLU A O 1
ATOM 769 N N . VAL A 1 93 ? -6.608 -2.818 25.197 1.00 94.44 93 VAL A N 1
ATOM 770 C CA . VAL A 1 93 ? -6.869 -1.654 24.343 1.00 94.44 93 VAL A CA 1
ATOM 771 C C . VAL A 1 93 ? -8.012 -1.980 23.390 1.00 94.44 93 VAL A C 1
ATOM 773 O O . VAL A 1 93 ? -7.885 -2.860 22.534 1.00 94.44 93 VAL A O 1
ATOM 776 N N . VAL A 1 94 ? -9.115 -1.246 23.505 1.00 95.25 94 VAL A N 1
ATOM 777 C CA . VAL A 1 94 ? -10.252 -1.339 22.586 1.00 95.25 94 VAL A CA 1
ATOM 778 C C . VAL A 1 94 ? -10.023 -0.370 21.434 1.00 95.25 94 VAL A C 1
ATOM 780 O O . VAL A 1 94 ? -9.773 0.819 21.642 1.00 95.25 94 VAL A O 1
ATOM 783 N N . PHE A 1 95 ? -10.116 -0.871 20.205 1.00 96.44 95 PHE A N 1
ATOM 784 C CA . PHE A 1 95 ? -9.954 -0.068 18.996 1.00 96.44 95 PHE A CA 1
ATOM 785 C C . PHE A 1 95 ? -11.302 0.167 18.316 1.00 96.44 95 PHE A C 1
ATOM 787 O O . PHE A 1 95 ? -12.049 -0.780 18.071 1.00 96.44 95 PHE A O 1
ATOM 794 N N . ASP A 1 96 ? -11.566 1.414 17.931 1.00 96.06 96 ASP A N 1
ATOM 795 C CA . ASP A 1 96 ? -12.550 1.715 16.893 1.00 96.06 96 ASP A CA 1
ATOM 796 C C . ASP A 1 96 ? -11.915 1.499 15.511 1.00 96.06 96 ASP A C 1
ATOM 798 O O . ASP A 1 96 ? -10.692 1.590 15.334 1.00 96.06 96 ASP A O 1
ATOM 802 N N . THR A 1 97 ?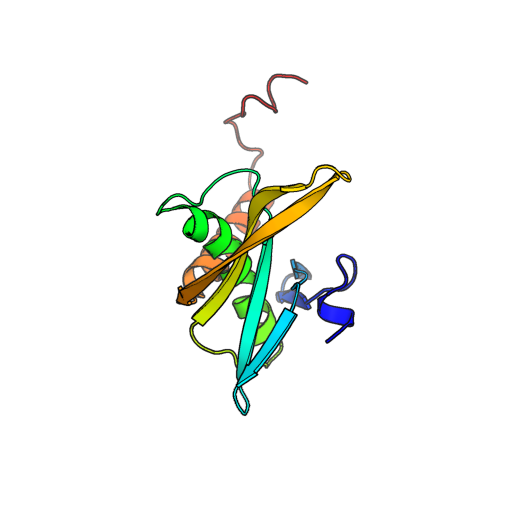 -12.758 1.216 14.514 1.00 96.00 97 THR A N 1
ATOM 803 C CA . THR A 1 97 ? -12.310 0.983 13.137 1.00 96.00 97 THR A CA 1
ATOM 804 C C . THR A 1 97 ? -12.951 1.940 12.144 1.00 96.00 97 THR A C 1
ATOM 806 O O . THR A 1 97 ? -14.113 2.317 12.282 1.00 96.00 97 THR A O 1
ATOM 809 N N . SER A 1 98 ? -12.190 2.332 11.123 1.00 96.31 98 SER A N 1
ATOM 810 C CA . SER A 1 98 ? -12.682 3.165 10.023 1.00 96.31 98 SER A CA 1
ATOM 811 C C . SER A 1 98 ? -12.164 2.646 8.688 1.00 96.31 98 SER A C 1
ATOM 813 O O . SER A 1 98 ? -10.956 2.504 8.492 1.00 96.31 98 SER A O 1
ATOM 815 N N . LEU A 1 99 ? -13.081 2.347 7.769 1.00 97.31 99 LEU A N 1
ATOM 816 C CA . LEU A 1 99 ? -12.759 1.864 6.431 1.00 97.31 99 LEU A CA 1
ATOM 817 C C . LEU A 1 99 ? -12.805 3.022 5.433 1.00 97.31 99 LEU A C 1
ATOM 819 O O . LEU A 1 99 ? -13.863 3.596 5.181 1.00 97.31 99 LEU A O 1
ATOM 823 N N . VAL A 1 100 ? -11.670 3.318 4.806 1.00 97.88 100 VAL A N 1
ATOM 824 C CA . VAL A 1 100 ? -11.559 4.369 3.790 1.00 97.88 100 VAL A CA 1
ATOM 825 C C . VAL A 1 100 ? -11.338 3.741 2.421 1.00 97.88 100 VAL A C 1
ATOM 827 O O . VAL A 1 100 ? -10.382 2.995 2.210 1.00 97.88 100 VAL A O 1
ATOM 830 N N . LYS A 1 101 ? -12.217 4.065 1.468 1.00 98.38 101 LYS A N 1
ATOM 831 C CA . LYS A 1 101 ? -12.096 3.672 0.059 1.00 98.38 101 LYS A CA 1
ATOM 832 C C . LYS A 1 101 ? -11.421 4.781 -0.738 1.00 98.38 101 LYS A C 1
ATOM 834 O O . LYS A 1 101 ? -11.908 5.908 -0.753 1.00 98.38 101 LYS A O 1
ATOM 839 N N . MET A 1 102 ? -10.357 4.463 -1.466 1.00 98.44 102 MET A N 1
ATOM 840 C CA . MET A 1 102 ? -9.609 5.445 -2.258 1.00 98.44 102 MET A CA 1
ATOM 841 C C . MET A 1 102 ? -9.392 4.960 -3.686 1.00 98.44 102 MET A C 1
ATOM 843 O O . MET A 1 102 ? -9.237 3.768 -3.924 1.00 98.44 102 MET A O 1
ATOM 847 N N . LYS A 1 103 ? -9.353 5.891 -4.646 1.00 98.56 103 LYS A N 1
ATOM 848 C CA . LYS A 1 103 ? -9.058 5.575 -6.053 1.00 98.56 103 LYS A CA 1
ATOM 849 C C . LYS A 1 103 ? -7.586 5.213 -6.254 1.00 98.56 103 LYS A C 1
ATOM 851 O O . LYS A 1 103 ? -6.709 5.884 -5.715 1.00 98.56 103 LYS A O 1
ATOM 856 N N . VAL A 1 104 ? -7.313 4.225 -7.095 1.00 98.62 104 VAL A N 1
ATO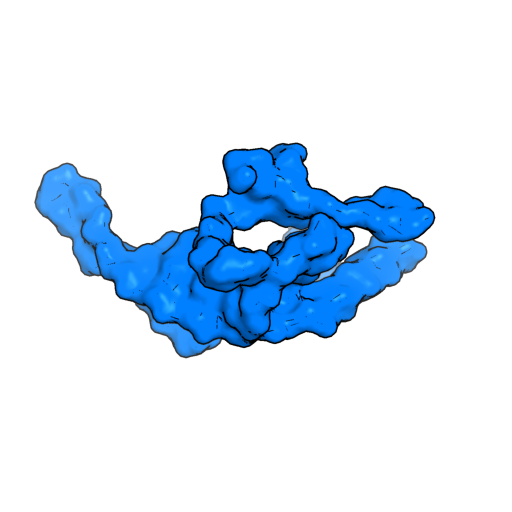M 857 C CA . VAL A 1 104 ? -5.957 3.907 -7.557 1.00 98.62 104 VAL A CA 1
ATOM 858 C C . VAL A 1 104 ? -5.512 4.949 -8.586 1.00 98.62 104 VAL A C 1
ATOM 860 O O . VAL A 1 104 ? -6.270 5.318 -9.480 1.00 98.62 104 VAL A O 1
ATOM 863 N N . ASN A 1 105 ? -4.261 5.400 -8.493 1.00 98.06 105 ASN A N 1
ATOM 864 C CA . ASN A 1 105 ? -3.608 6.215 -9.516 1.00 98.06 105 ASN A CA 1
ATOM 865 C C . ASN A 1 105 ? -2.279 5.567 -9.934 1.00 98.06 105 ASN A C 1
ATOM 867 O O . ASN A 1 105 ? -1.228 5.822 -9.348 1.00 98.06 105 ASN A O 1
ATOM 871 N N . ILE A 1 106 ? -2.331 4.730 -10.974 1.00 97.62 106 ILE A N 1
ATOM 872 C CA . ILE A 1 106 ? -1.156 4.008 -11.486 1.00 97.62 106 ILE A CA 1
ATOM 873 C C . ILE A 1 106 ? -0.071 4.954 -11.998 1.00 97.62 106 ILE A C 1
ATOM 875 O O . ILE A 1 106 ? 1.110 4.703 -11.768 1.00 97.62 106 ILE A O 1
ATOM 879 N N . LYS A 1 107 ? -0.457 6.074 -12.618 1.00 97.94 107 LYS A N 1
ATOM 880 C CA . LYS A 1 107 ? 0.501 7.063 -13.118 1.00 97.94 107 LYS A CA 1
ATOM 881 C C . LYS A 1 107 ? 1.389 7.593 -11.992 1.00 97.94 107 LYS A C 1
ATOM 883 O O . LYS A 1 107 ? 2.583 7.764 -12.186 1.00 97.94 107 LYS A O 1
ATOM 888 N N . MET A 1 108 ? 0.836 7.767 -10.791 1.00 98.06 108 MET A N 1
ATOM 889 C CA . MET A 1 108 ? 1.607 8.201 -9.624 1.00 98.06 108 MET A CA 1
ATOM 890 C C . MET A 1 108 ? 2.681 7.182 -9.213 1.00 98.06 108 MET A C 1
ATOM 892 O O . MET A 1 108 ? 3.779 7.584 -8.839 1.00 98.06 108 MET A O 1
ATOM 896 N N . ALA A 1 109 ? 2.388 5.880 -9.311 1.00 97.94 109 ALA A N 1
ATOM 897 C CA . ALA A 1 109 ? 3.376 4.828 -9.063 1.00 97.94 109 ALA A CA 1
ATOM 898 C C . ALA A 1 109 ? 4.449 4.791 -10.163 1.00 97.94 109 ALA A C 1
ATOM 900 O O . ALA A 1 109 ? 5.636 4.722 -9.856 1.00 97.94 109 ALA A O 1
ATOM 901 N N . GLU A 1 110 ? 4.054 4.904 -11.435 1.00 97.50 110 GLU A N 1
ATOM 902 C CA . GLU A 1 110 ? 4.992 4.957 -12.564 1.00 97.50 110 GLU A CA 1
ATOM 903 C C . GLU A 1 110 ? 5.918 6.175 -12.507 1.00 97.50 110 GLU A C 1
ATOM 905 O O . GLU A 1 110 ? 7.119 6.059 -12.756 1.00 97.50 110 GLU A O 1
ATOM 910 N N . ASP A 1 111 ? 5.374 7.343 -12.173 1.00 98.31 111 ASP A N 1
ATOM 911 C CA . ASP A 1 111 ? 6.138 8.580 -12.054 1.00 98.31 111 ASP A CA 1
ATOM 912 C C . ASP A 1 111 ? 7.104 8.510 -10.865 1.00 98.31 111 ASP A C 1
ATOM 914 O O . ASP A 1 111 ? 8.250 8.941 -10.989 1.00 98.31 111 ASP A O 1
ATOM 918 N N . ALA A 1 112 ? 6.679 7.941 -9.731 1.00 98.06 112 ALA A N 1
ATOM 919 C CA . ALA A 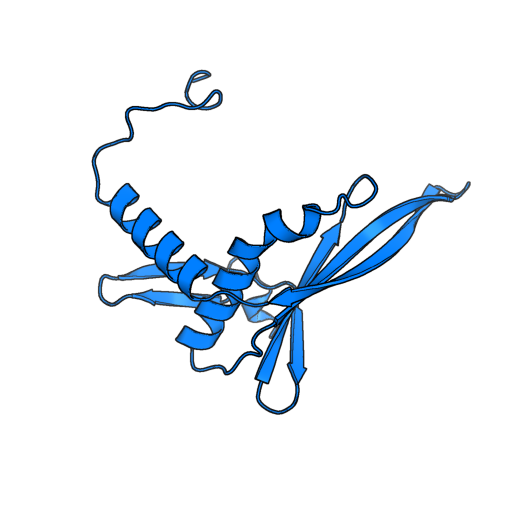1 112 ? 7.555 7.714 -8.583 1.00 98.06 112 ALA A CA 1
ATOM 920 C C . ALA A 1 112 ? 8.692 6.739 -8.919 1.00 98.06 112 ALA A C 1
ATOM 922 O O . ALA A 1 112 ? 9.846 7.033 -8.617 1.00 98.06 112 ALA A O 1
ATOM 923 N N . TRP A 1 113 ? 8.390 5.637 -9.612 1.00 97.31 113 TRP A N 1
ATOM 924 C CA . TRP A 1 113 ? 9.386 4.673 -10.083 1.00 97.31 113 TRP A CA 1
ATOM 925 C C . TRP A 1 113 ? 10.432 5.325 -10.996 1.00 97.31 113 TRP A C 1
ATOM 927 O O . TRP A 1 113 ? 11.628 5.242 -10.732 1.00 97.31 113 TRP A O 1
ATOM 937 N N . LYS A 1 114 ? 9.993 6.059 -12.027 1.00 97.06 114 LYS A N 1
ATOM 938 C CA . LYS A 1 114 ? 10.899 6.765 -12.952 1.00 97.06 114 LYS A CA 1
ATOM 939 C C . LYS A 1 114 ? 11.760 7.807 -12.240 1.00 97.06 114 LYS A C 1
ATOM 941 O O . LYS A 1 114 ? 12.942 7.936 -12.547 1.00 97.06 114 LYS A O 1
ATOM 946 N N . LYS A 1 115 ? 11.176 8.560 -11.301 1.00 96.75 115 LYS A N 1
ATOM 947 C CA . LYS A 1 115 ? 11.914 9.544 -10.496 1.00 96.75 115 LYS A CA 1
ATOM 948 C C . LYS A 1 115 ? 12.967 8.872 -9.618 1.00 96.75 115 LYS A C 1
ATOM 950 O O . LYS A 1 115 ? 14.072 9.393 -9.542 1.00 96.75 115 LYS A O 1
ATOM 955 N N . ALA A 1 116 ? 12.640 7.737 -8.999 1.00 96.31 116 ALA A N 1
ATOM 956 C CA . ALA A 1 116 ? 13.574 6.978 -8.174 1.00 96.31 116 ALA A CA 1
ATOM 957 C C . ALA A 1 116 ? 14.759 6.459 -8.998 1.00 96.31 116 ALA A C 1
ATOM 959 O O . ALA A 1 116 ? 15.899 6.695 -8.616 1.00 96.31 116 ALA A O 1
ATOM 960 N N . LEU A 1 117 ? 14.511 5.849 -10.162 1.00 96.56 117 LEU A N 1
ATOM 961 C CA . LEU A 1 117 ? 15.587 5.387 -11.047 1.00 96.56 117 LEU A CA 1
ATOM 962 C C . LEU A 1 117 ? 16.481 6.537 -11.514 1.00 96.56 117 LEU A C 1
ATOM 964 O O . LEU A 1 117 ? 17.695 6.467 -11.369 1.00 96.56 117 LEU A O 1
ATOM 968 N N . LYS A 1 118 ? 15.884 7.644 -11.976 1.00 95.44 118 LYS A N 1
ATOM 969 C CA . LYS A 1 118 ? 16.645 8.830 -12.391 1.00 95.44 118 LYS A CA 1
ATOM 970 C C . LYS A 1 118 ? 17.511 9.393 -11.258 1.00 95.44 118 LYS A C 1
ATOM 972 O O . LYS A 1 118 ? 18.585 9.919 -11.522 1.00 95.44 118 LYS A O 1
ATOM 977 N N . LEU A 1 119 ? 17.021 9.336 -10.019 1.00 94.19 119 LEU A N 1
ATOM 978 C CA . LEU A 1 119 ? 17.776 9.774 -8.848 1.00 94.19 119 LEU A CA 1
ATOM 979 C C . LEU A 1 119 ? 18.956 8.839 -8.562 1.00 94.19 119 LEU A C 1
ATOM 981 O O . LEU A 1 119 ? 20.043 9.326 -8.284 1.00 94.19 119 LEU A O 1
ATOM 985 N N . LEU A 1 120 ? 18.744 7.523 -8.644 1.00 93.31 120 LEU A N 1
ATOM 986 C CA . LEU A 1 120 ? 19.776 6.509 -8.401 1.00 93.31 120 LEU A CA 1
ATOM 987 C C . LEU A 1 120 ? 20.870 6.495 -9.479 1.00 93.31 120 LEU A C 1
ATOM 989 O O . LEU A 1 120 ? 22.016 6.190 -9.174 1.00 93.31 120 LEU A O 1
ATOM 993 N N . GLU A 1 121 ? 20.521 6.824 -10.722 1.00 92.94 121 GLU A N 1
ATOM 994 C CA . GLU A 1 121 ? 21.460 6.933 -11.848 1.00 92.94 121 GLU A CA 1
ATOM 995 C C . GLU A 1 121 ? 22.201 8.284 -11.890 1.00 92.94 121 GLU A C 1
ATOM 997 O O . GLU A 1 121 ? 23.135 8.451 -12.674 1.00 92.94 121 GLU A O 1
ATOM 1002 N N . GLY A 1 122 ? 21.758 9.267 -11.103 1.00 91.94 122 GLY A N 1
ATOM 1003 C CA . GLY A 1 122 ? 22.288 10.626 -11.111 1.00 91.94 122 GLY A CA 1
ATOM 1004 C C . GLY A 1 122 ? 23.401 10.873 -10.094 1.00 91.94 122 GLY A C 1
ATOM 1005 O O . GLY A 1 122 ? 23.759 10.016 -9.288 1.00 91.94 122 GLY A O 1
ATOM 1006 N N . ASP A 1 123 ? 23.917 12.103 -10.106 1.00 91.06 123 ASP A N 1
ATOM 1007 C CA . ASP A 1 123 ? 24.855 12.565 -9.085 1.00 91.06 123 ASP A CA 1
ATOM 1008 C C . ASP A 1 123 ? 24.207 12.579 -7.696 1.00 91.06 123 ASP A C 1
ATOM 1010 O O . ASP A 1 123 ? 23.006 12.832 -7.542 1.00 91.06 123 ASP A O 1
ATOM 1014 N N . CYS A 1 124 ? 25.039 12.392 -6.669 1.00 84.50 124 CYS A N 1
ATOM 1015 C CA . CYS A 1 124 ? 24.607 12.481 -5.280 1.00 84.50 124 CYS A CA 1
ATOM 1016 C C . CYS A 1 124 ? 23.874 13.818 -5.023 1.00 84.50 124 CYS A C 1
ATOM 1018 O O . CYS A 1 124 ? 24.408 14.888 -5.352 1.00 84.50 124 CYS A O 1
ATOM 1020 N N . PRO A 1 125 ? 22.655 13.799 -4.447 1.00 84.88 125 PRO A N 1
ATOM 1021 C CA . PRO A 1 125 ? 21.886 15.015 -4.218 1.00 84.88 125 PRO A CA 1
ATOM 1022 C C . PRO A 1 125 ? 22.636 16.005 -3.324 1.00 84.88 125 PRO A C 1
ATOM 1024 O O . PRO A 1 125 ? 23.078 15.664 -2.234 1.00 84.88 125 PRO A O 1
ATOM 1027 N N . LYS A 1 126 ? 22.719 17.272 -3.752 1.00 82.94 126 LYS A N 1
ATOM 1028 C CA . LYS A 1 126 ? 23.369 18.337 -2.962 1.00 82.94 126 LYS A CA 1
ATOM 1029 C C . LYS A 1 126 ? 22.541 18.813 -1.766 1.00 82.94 126 LYS A C 1
ATOM 1031 O O . LYS A 1 126 ? 23.084 19.431 -0.861 1.00 82.94 126 LYS A O 1
ATOM 1036 N N . LYS A 1 127 ? 21.221 18.602 -1.793 1.00 81.00 127 LYS A N 1
ATOM 1037 C CA . LYS A 1 127 ? 20.334 18.960 -0.680 1.00 81.00 127 LYS A CA 1
ATOM 1038 C C . LYS A 1 127 ? 20.344 17.832 0.349 1.00 81.00 127 LYS A C 1
ATOM 1040 O O . LYS A 1 127 ? 19.872 16.739 0.046 1.00 81.00 127 LYS A O 1
ATOM 1045 N N . SER A 1 128 ? 20.846 18.128 1.540 1.00 81.00 128 SER A N 1
ATOM 1046 C CA . SER A 1 128 ? 20.723 17.299 2.737 1.00 81.00 128 SER A CA 1
ATOM 1047 C C . SER A 1 128 ? 19.350 17.474 3.393 1.00 81.00 128 SER A C 1
ATOM 1049 O O . SER A 1 128 ? 18.604 18.410 3.097 1.00 81.00 128 SER A O 1
ATOM 1051 N N . CYS A 1 129 ? 19.006 16.546 4.283 1.00 80.69 1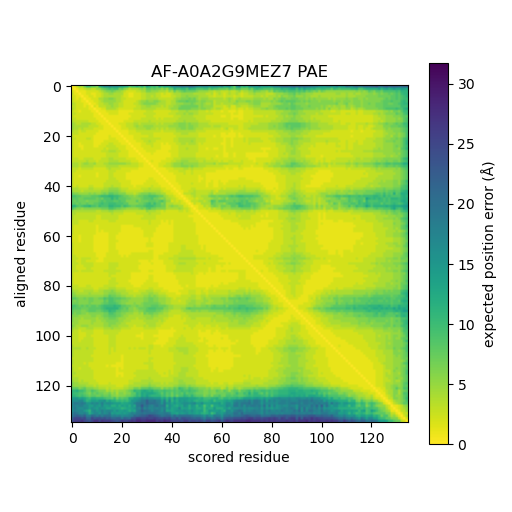29 CYS A N 1
ATOM 1052 C CA . CYS A 1 129 ? 17.934 16.729 5.257 1.00 80.69 129 CYS A CA 1
ATOM 1053 C C . CYS A 1 129 ? 18.520 16.749 6.674 1.00 80.69 129 CYS A C 1
ATOM 1055 O O . CYS A 1 129 ? 19.681 16.386 6.864 1.00 80.69 129 CYS A O 1
ATOM 1057 N N . GLU A 1 130 ? 17.698 17.089 7.668 1.00 78.06 130 GLU A N 1
ATOM 1058 C CA . GLU A 1 130 ? 18.082 17.118 9.092 1.00 78.06 130 GLU A CA 1
ATOM 1059 C C . GLU A 1 130 ? 18.722 15.806 9.593 1.00 78.06 130 GLU A C 1
ATOM 1061 O O . GLU A 1 130 ? 19.461 15.805 10.574 1.00 78.06 130 GLU A O 1
ATOM 1066 N N . TRP A 1 131 ? 18.449 14.684 8.916 1.00 71.00 131 TRP A N 1
ATOM 1067 C CA . TRP A 1 131 ? 19.002 13.363 9.224 1.00 71.00 131 TRP A CA 1
ATOM 1068 C C . TRP A 1 131 ? 20.361 13.112 8.562 1.00 71.00 131 TRP A C 1
ATOM 1070 O O . TRP A 1 131 ? 21.142 12.313 9.064 1.00 71.00 131 TRP A O 1
ATOM 1080 N N . CYS A 1 132 ? 20.660 13.797 7.456 1.00 69.81 132 CYS A N 1
ATOM 1081 C CA . CYS A 1 132 ? 21.960 13.738 6.783 1.00 69.81 132 CYS A CA 1
ATOM 1082 C C . CYS A 1 132 ? 22.998 14.655 7.445 1.00 69.81 132 CYS A C 1
ATOM 1084 O O . CYS A 1 132 ? 24.189 14.438 7.276 1.00 69.81 132 CYS A O 1
ATOM 1086 N N . GLU A 1 133 ? 22.551 15.676 8.177 1.00 65.69 133 GLU A N 1
ATOM 1087 C CA . GLU A 1 133 ? 23.412 16.669 8.842 1.00 65.69 133 GLU A CA 1
ATOM 1088 C C . GLU A 1 133 ? 23.858 16.244 10.249 1.00 65.69 133 GLU A C 1
ATOM 1090 O O . GLU A 1 133 ? 24.645 16.940 10.884 1.00 65.69 133 GLU A O 1
ATOM 1095 N N . LYS A 1 134 ? 23.353 15.109 10.748 1.00 61.19 134 LYS A N 1
ATOM 1096 C CA . LYS A 1 134 ? 23.682 14.548 12.070 1.00 61.19 134 LYS A CA 1
ATOM 1097 C C . LYS A 1 134 ? 24.680 13.386 12.016 1.00 61.19 134 LYS A C 1
ATOM 1099 O O . LYS A 1 134 ? 24.755 12.620 12.977 1.00 61.19 134 LYS A O 1
ATOM 1104 N N . VAL A 1 135 ? 25.397 13.237 10.902 1.00 53.03 135 VAL A N 1
ATOM 1105 C CA . VAL A 1 135 ? 26.460 12.234 10.730 1.00 53.03 135 VAL A CA 1
ATOM 1106 C C . VAL A 1 135 ? 27.817 12.883 10.941 1.00 53.03 135 VAL A C 1
ATOM 1108 O O . VAL A 1 135 ? 28.043 13.954 10.336 1.00 53.03 135 VAL A O 1
#

Nearest PDB structures (foldseek):
  3h4r-assembly1_A  TM=5.334E-01  e=3.339E-03  Escherichia coli K-12
  3ebc-assembly1_A  TM=3.991E-01  e=2.339E-02  Haemophilus influenzae
  7kts-assembly1_C  TM=3.477E-01  e=6.400E-01  Homo sapiens
  8ouj-assembly1_B  TM=3.087E-01  e=3.937E+00  Homo sapiens
  8tbu-assembly1_C  TM=2.891E-01  e=3.458E+00  Homo sapiens

Mean predicted aligned error: 4.49 Å

Foldseek 3Di:
DVQLQDPVRRQWDADPVGDIDGDHANDWDDDDQAIAGEHEAEDAADDDPCNVVVCQLVRLLNCLSCVNVVGHHDQKHKYKYWYFDDADPVGDTDTDIDIDIDGHDNVSNVVVVVVVVCQVPDDDDPDDDPVRVVD

Sequence (135 aa):
MKVWQSNFKGVSWKDKNGNELHGAVDNILVNGKKLVVLDYKTRGYALKDDTAEHYRLQQNVYNFLLRKNGYQTEDYFFLLFYVPKEVTETGEVVFDTSLVKMKVNIKMAEDAWKKALKLLEGDCPKKSCEWCEKV

Secondary structure (DSSP, 8-state):
-GGGG-TTTSEEEE-TTS-EEEE--SEEEEETTEEEEEEEEE-SSPPPTTTTGGGHHHHHHHHHHHHHTT--B-SEEEEEEEEEEEE-TTSPEEEEEEEEEEE--HHHHHHHHHHHHHHHTSPPPS---TTTTT-

Solvent-accessible surface area (backbone atoms only — not comparable to full-atom values): 8026 Å² total; per-residue (Å²): 112,76,55,29,48,30,87,90,62,22,44,62,45,67,52,98,88,69,53,74,51,74,46,54,47,76,40,74,47,77,59,85,87,26,37,28,50,35,38,78,42,79,42,97,54,84,84,55,97,63,56,67,61,78,48,46,61,61,56,11,39,51,53,44,36,42,44,76,69,74,45,53,62,54,68,39,36,38,39,41,34,38,26,71,71,50,68,48,98,89,67,52,74,43,63,46,76,48,81,46,79,43,75,56,45,54,65,60,28,54,52,50,51,54,51,50,50,55,52,72,76,45,74,83,75,87,76,76,51,84,76,65,72,74,113

Radius of gyration: 17.99 Å; Cα contacts (8 Å, |Δi|>4): 199; chains: 1; bounding box: 41×35×53 Å